Protein AF-A0A2V3YE45-F1 (afdb_monomer_lite)

Foldseek 3Di:
DDLLCLLLVQLVVLLVVVVVVLVPDDPVVNVVCVVVNVQSVLVNCLSPPPPPDDPVLSNLSSPDNRSSVVLVVQPVVDPPQDRPDSVSVSVSSVVVVVVVVVVVVVPD

pLDDT: mean 92.06, std 10.81, range [38.06, 98.31]

Radius of gyration: 14.45 Å; chains: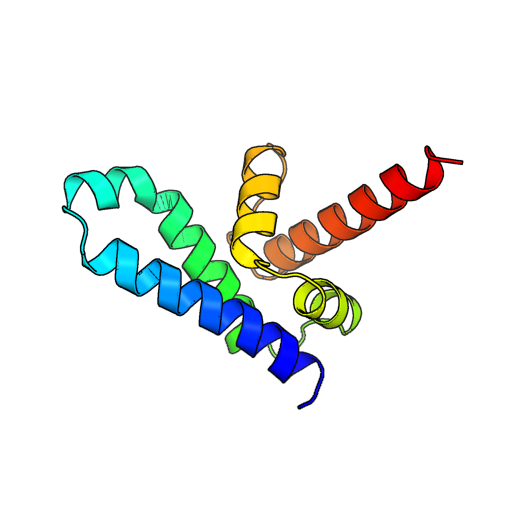 1; bounding box: 36×38×36 Å

Structure (mmCIF, N/CA/C/O backbone):
data_AF-A0A2V3YE45-F1
#
_entry.id   AF-A0A2V3YE45-F1
#
loop_
_atom_site.group_PDB
_atom_site.id
_atom_site.type_symbol
_atom_site.label_atom_id
_atom_site.label_alt_id
_atom_site.label_comp_id
_atom_site.label_asym_id
_atom_site.label_entity_id
_atom_site.label_seq_id
_atom_site.pdbx_PDB_ins_code
_atom_site.Cartn_x
_atom_site.Cartn_y
_atom_site.Cartn_z
_atom_site.occupancy
_atom_site.B_iso_or_equiv
_atom_site.auth_seq_id
_atom_site.auth_comp_id
_atom_site.auth_asym_id
_atom_site.auth_atom_id
_atom_site.pdbx_PDB_model_num
ATOM 1 N N . MET A 1 1 ? -21.146 -1.231 0.989 1.00 81.06 1 MET A N 1
ATOM 2 C CA . MET A 1 1 ? -19.689 -1.439 1.044 1.00 81.06 1 MET A CA 1
ATOM 3 C C . MET A 1 1 ? -19.200 -1.057 2.431 1.00 81.06 1 MET A C 1
ATOM 5 O O . MET A 1 1 ? -19.361 0.105 2.810 1.00 81.06 1 MET A O 1
ATOM 9 N N . ASN A 1 2 ? -18.713 -2.027 3.203 1.00 93.88 2 ASN A N 1
ATOM 10 C CA . ASN A 1 2 ? -18.151 -1.794 4.536 1.00 93.88 2 ASN A CA 1
ATOM 11 C C . ASN A 1 2 ? -16.806 -1.039 4.435 1.00 93.88 2 ASN A C 1
ATOM 13 O O . ASN A 1 2 ? -16.284 -0.825 3.338 1.00 93.88 2 ASN A O 1
ATOM 17 N N . ILE A 1 3 ? -16.257 -0.579 5.563 1.00 96.75 3 ILE A N 1
ATOM 18 C CA . ILE A 1 3 ? -15.047 0.256 5.536 1.00 96.75 3 ILE A CA 1
ATOM 19 C C . ILE A 1 3 ? -13.815 -0.491 5.013 1.00 96.75 3 ILE A C 1
ATOM 21 O O . ILE A 1 3 ? -13.007 0.091 4.295 1.00 96.75 3 ILE A O 1
ATOM 25 N N . ARG A 1 4 ? -13.722 -1.797 5.289 1.00 96.94 4 ARG A N 1
ATOM 26 C CA . ARG A 1 4 ? -12.650 -2.652 4.777 1.00 96.94 4 ARG A CA 1
ATOM 27 C C . ARG A 1 4 ? -12.696 -2.733 3.257 1.00 96.94 4 ARG A C 1
ATOM 29 O O . ARG A 1 4 ? -11.694 -2.473 2.608 1.00 96.94 4 ARG A O 1
ATOM 36 N N . GLU A 1 5 ? -13.865 -3.030 2.697 1.00 96.88 5 GLU A N 1
ATOM 37 C CA . GLU A 1 5 ? -14.082 -3.082 1.249 1.00 96.88 5 GLU A CA 1
ATOM 38 C C . GLU A 1 5 ? -13.800 -1.725 0.589 1.00 96.88 5 GLU A C 1
ATOM 40 O O . GLU A 1 5 ? -13.258 -1.678 -0.510 1.00 96.88 5 GLU A O 1
ATOM 45 N N . LYS A 1 6 ? -14.124 -0.606 1.257 1.00 97.38 6 LYS A N 1
ATOM 46 C CA . LYS A 1 6 ? -13.793 0.741 0.763 1.00 97.38 6 LYS A CA 1
ATOM 47 C C . LYS A 1 6 ? -12.288 0.984 0.697 1.00 97.38 6 LYS A C 1
ATOM 49 O O . LYS A 1 6 ? -11.810 1.440 -0.340 1.00 97.38 6 LYS A O 1
ATOM 54 N N . ALA A 1 7 ? -11.568 0.689 1.778 1.00 97.69 7 ALA A N 1
ATOM 55 C CA . ALA A 1 7 ? -10.118 0.843 1.834 1.00 97.69 7 ALA A CA 1
ATOM 56 C C . ALA A 1 7 ? -9.429 -0.063 0.806 1.00 97.69 7 ALA A C 1
ATOM 58 O O . ALA A 1 7 ? -8.621 0.413 0.011 1.00 97.69 7 ALA A O 1
ATOM 59 N N . LEU A 1 8 ? -9.825 -1.339 0.755 1.00 97.81 8 LEU A N 1
ATOM 60 C CA . LEU A 1 8 ? -9.292 -2.300 -0.203 1.00 97.81 8 LEU A CA 1
ATOM 61 C C . LEU A 1 8 ? -9.558 -1.860 -1.642 1.00 97.81 8 LEU A C 1
ATOM 63 O O . LEU A 1 8 ? -8.630 -1.825 -2.431 1.00 97.81 8 LEU A O 1
ATOM 67 N N . LYS A 1 9 ? -10.778 -1.430 -1.985 1.00 97.88 9 LYS A N 1
ATOM 68 C CA . LYS A 1 9 ? -11.092 -0.964 -3.346 1.00 97.88 9 LYS A CA 1
ATOM 69 C C . LYS A 1 9 ? -10.216 0.215 -3.787 1.00 97.88 9 LYS A C 1
ATOM 71 O O . LYS A 1 9 ? -9.873 0.312 -4.961 1.00 97.88 9 LYS A O 1
ATOM 76 N N . LYS A 1 10 ? -9.878 1.126 -2.869 1.00 97.56 10 LYS A N 1
ATOM 77 C CA . LYS A 1 10 ? -8.978 2.256 -3.147 1.00 97.56 10 LYS A CA 1
ATOM 78 C C . LYS A 1 10 ? -7.553 1.781 -3.424 1.00 97.56 10 LYS A C 1
ATOM 80 O O . LYS A 1 10 ? -6.972 2.180 -4.427 1.00 97.56 10 LYS A O 1
ATOM 85 N N . VAL A 1 11 ? -7.030 0.919 -2.555 1.00 98.06 11 VAL A N 1
ATOM 86 C CA . VAL A 1 11 ? -5.683 0.347 -2.682 1.00 98.06 11 VAL A CA 1
ATOM 87 C C . VAL A 1 11 ? -5.570 -0.521 -3.933 1.00 98.06 11 VAL A C 1
ATOM 89 O O . VAL A 1 11 ? -4.620 -0.372 -4.689 1.00 98.06 11 VAL A O 1
ATOM 92 N N . ASP A 1 12 ? -6.557 -1.375 -4.191 1.00 97.88 12 ASP A N 1
ATOM 93 C CA . ASP A 1 12 ? -6.598 -2.272 -5.344 1.00 97.88 12 ASP A CA 1
ATOM 94 C C . ASP A 1 12 ? -6.718 -1.505 -6.664 1.00 97.88 12 ASP A C 1
ATOM 96 O O . ASP A 1 12 ? -5.988 -1.785 -7.611 1.00 97.88 12 ASP A O 1
ATOM 100 N N . GLY A 1 13 ? -7.572 -0.477 -6.728 1.00 97.62 13 GLY A N 1
ATOM 101 C CA . GLY A 1 13 ? -7.665 0.387 -7.907 1.00 97.62 13 GLY A CA 1
ATOM 102 C C . GLY A 1 13 ? -6.326 1.048 -8.244 1.00 97.62 13 GLY A C 1
ATOM 103 O O . GLY A 1 13 ? -5.854 0.958 -9.375 1.00 97.62 13 GLY A O 1
ATOM 104 N N . GLU A 1 14 ? -5.673 1.641 -7.245 1.00 98.06 14 GLU A N 1
ATOM 105 C CA . GLU A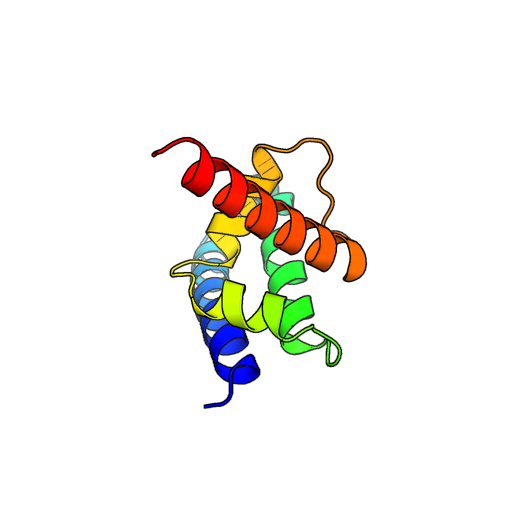 1 14 ? -4.368 2.279 -7.420 1.00 98.06 14 GLU A CA 1
ATOM 106 C C . GLU A 1 14 ? -3.256 1.273 -7.760 1.00 98.06 14 GLU A C 1
ATOM 108 O O . GLU A 1 14 ? -2.418 1.541 -8.623 1.00 98.06 14 GLU A O 1
ATOM 113 N N . TYR A 1 15 ? -3.260 0.103 -7.119 1.00 98.00 15 TYR A N 1
ATOM 114 C CA . TYR A 1 15 ? -2.316 -0.973 -7.403 1.00 98.00 15 TYR A CA 1
ATOM 115 C C . TYR A 1 15 ? -2.454 -1.478 -8.839 1.00 98.00 15 TYR A C 1
ATOM 117 O O . TYR A 1 15 ? -1.448 -1.610 -9.533 1.00 98.00 15 TYR A O 1
ATOM 125 N N . ASN A 1 16 ? -3.680 -1.719 -9.309 1.00 97.62 16 ASN A N 1
ATOM 126 C CA . ASN A 1 16 ? -3.931 -2.181 -10.671 1.00 97.62 16 ASN A CA 1
ATOM 127 C C . ASN A 1 16 ? -3.476 -1.137 -11.702 1.00 97.62 16 ASN A C 1
ATOM 129 O O . ASN A 1 16 ? -2.747 -1.482 -12.630 1.00 97.62 16 ASN A O 1
ATOM 133 N N . GLU A 1 17 ? -3.798 0.146 -11.496 1.00 96.88 17 GLU A N 1
ATOM 134 C CA . GLU A 1 17 ? -3.302 1.229 -12.356 1.00 96.88 17 GLU A CA 1
ATOM 135 C C . GLU A 1 17 ? -1.768 1.305 -12.374 1.00 96.88 17 GLU A C 1
ATOM 137 O O . GLU A 1 17 ? -1.158 1.520 -13.425 1.00 96.88 17 GLU A O 1
ATOM 142 N N . PHE A 1 18 ? -1.125 1.140 -11.216 1.00 96.56 18 PHE A N 1
ATOM 143 C CA . PHE A 1 18 ? 0.329 1.117 -11.115 1.00 96.56 18 PHE A CA 1
ATOM 144 C C . PHE A 1 18 ? 0.926 -0.098 -11.835 1.00 96.56 18 PHE A C 1
ATOM 146 O O . PHE A 1 18 ? 1.847 0.061 -12.638 1.00 96.56 18 PHE A O 1
ATOM 153 N N . ARG A 1 19 ? 0.384 -1.296 -11.599 1.00 95.81 19 ARG A N 1
ATOM 154 C CA . ARG A 1 19 ? 0.826 -2.550 -12.216 1.00 95.81 19 ARG A CA 1
ATOM 155 C C . ARG A 1 19 ? 0.754 -2.468 -13.734 1.00 95.81 19 ARG A C 1
ATOM 157 O O . ARG A 1 19 ? 1.739 -2.782 -14.397 1.00 95.81 19 ARG A O 1
ATOM 164 N N . ASP A 1 20 ? -0.366 -2.007 -14.280 1.00 96.06 20 ASP A N 1
ATOM 165 C CA . ASP A 1 20 ? -0.568 -1.934 -15.727 1.00 96.06 20 ASP A CA 1
ATOM 166 C C . ASP A 1 20 ? 0.438 -0.970 -16.383 1.00 96.06 20 ASP A C 1
ATOM 168 O O . ASP A 1 20 ? 0.960 -1.251 -17.463 1.00 96.06 20 ASP A O 1
ATOM 172 N N . ARG A 1 21 ? 0.811 0.123 -15.695 1.00 94.62 21 ARG A N 1
ATOM 173 C CA . ARG A 1 21 ? 1.899 1.013 -16.142 1.00 94.62 21 ARG A CA 1
ATOM 174 C C . ARG A 1 21 ? 3.262 0.328 -16.112 1.00 94.62 21 ARG A C 1
ATOM 176 O O . ARG A 1 21 ? 4.021 0.490 -17.061 1.00 94.62 21 ARG A O 1
ATOM 183 N N . ILE A 1 22 ? 3.586 -0.407 -15.046 1.00 94.19 22 ILE A N 1
ATOM 184 C CA . ILE A 1 22 ? 4.873 -1.111 -14.905 1.00 94.19 22 ILE A CA 1
ATOM 185 C C . ILE A 1 22 ? 5.029 -2.204 -15.966 1.00 94.19 22 ILE A C 1
ATOM 187 O O . ILE A 1 22 ? 6.106 -2.335 -16.543 1.00 94.19 22 ILE A O 1
ATOM 191 N N . LEU A 1 23 ? 3.964 -2.950 -16.269 1.00 92.00 23 LEU A N 1
ATOM 192 C CA . LEU A 1 23 ? 3.984 -4.011 -17.283 1.00 92.00 23 LEU A CA 1
ATOM 193 C C . LEU A 1 23 ? 4.268 -3.489 -18.702 1.00 92.00 23 LEU A C 1
ATOM 195 O O . LEU A 1 23 ? 4.743 -4.247 -19.543 1.00 92.00 23 LEU A O 1
ATOM 199 N N . GLY A 1 24 ? 4.013 -2.205 -18.965 1.00 91.81 24 GLY A N 1
ATOM 200 C CA . GLY A 1 24 ? 4.356 -1.551 -20.230 1.00 91.81 24 GLY A CA 1
ATOM 201 C C . GLY A 1 24 ? 5.793 -1.017 -20.321 1.00 91.81 24 GLY A C 1
ATOM 202 O O . GLY A 1 24 ? 6.169 -0.499 -21.372 1.00 91.81 24 GLY A O 1
ATOM 203 N N . MET A 1 25 ? 6.589 -1.091 -19.248 1.00 93.75 25 MET A N 1
ATOM 204 C CA . MET A 1 25 ? 7.939 -0.511 -19.188 1.00 93.75 25 MET A CA 1
ATOM 205 C C . MET A 1 25 ? 9.031 -1.476 -19.658 1.00 93.75 25 MET A C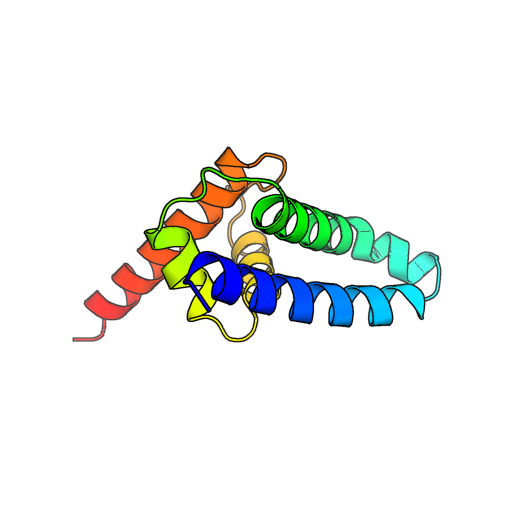 1
ATOM 207 O O . MET A 1 25 ? 8.865 -2.696 -19.689 1.00 93.75 25 MET A O 1
ATOM 211 N N . LYS A 1 26 ? 10.205 -0.923 -19.984 1.00 93.31 26 LYS A N 1
ATOM 212 C CA . LYS A 1 26 ? 11.396 -1.725 -20.299 1.00 93.31 26 LYS A CA 1
ATOM 213 C C . LYS A 1 26 ? 12.013 -2.302 -19.026 1.00 93.31 26 LYS A C 1
ATOM 215 O O . LYS A 1 26 ? 11.973 -1.684 -17.966 1.00 93.31 26 LYS A O 1
ATOM 220 N N . SER A 1 27 ? 12.706 -3.435 -19.142 1.00 90.44 27 SER A N 1
ATOM 221 C CA . SER A 1 27 ? 13.336 -4.113 -17.996 1.00 90.44 27 SER A CA 1
ATOM 222 C C . SER A 1 27 ? 14.293 -3.224 -17.187 1.00 90.44 27 SER A C 1
ATOM 224 O O . SER A 1 27 ? 14.306 -3.315 -15.963 1.00 90.44 27 SER A O 1
ATOM 226 N N . ALA A 1 28 ? 15.054 -2.336 -17.837 1.00 91.69 28 ALA A N 1
ATOM 227 C CA . ALA A 1 28 ? 15.939 -1.395 -17.141 1.00 91.69 28 ALA A CA 1
ATOM 228 C C . ALA A 1 28 ? 15.158 -0.398 -16.260 1.00 91.69 28 ALA A C 1
ATOM 230 O O . ALA A 1 28 ? 15.522 -0.158 -15.114 1.00 91.69 28 ALA A O 1
ATOM 231 N N . GLU A 1 29 ? 14.035 0.120 -16.758 1.00 90.50 29 GLU A N 1
ATOM 232 C CA . GLU A 1 29 ? 13.178 1.056 -16.020 1.00 90.50 29 GLU A CA 1
ATOM 233 C C . GLU A 1 29 ? 12.459 0.366 -14.852 1.00 90.50 29 GLU A C 1
ATOM 235 O O . GLU A 1 29 ? 12.236 0.981 -13.805 1.00 90.50 29 GLU A O 1
ATOM 240 N N . ILE A 1 30 ? 12.107 -0.913 -15.024 1.00 91.62 30 ILE A N 1
ATOM 241 C CA . ILE A 1 30 ? 11.546 -1.761 -13.965 1.00 91.62 30 ILE A CA 1
ATOM 242 C C . ILE A 1 30 ? 12.576 -1.957 -12.850 1.00 91.62 30 ILE A C 1
ATOM 244 O O . ILE A 1 30 ? 12.235 -1.814 -11.677 1.00 91.62 30 ILE A O 1
ATOM 248 N N . TRP A 1 31 ? 13.836 -2.230 -13.202 1.00 89.69 31 TRP A N 1
ATOM 249 C CA . TRP A 1 31 ? 14.918 -2.410 -12.231 1.00 89.69 31 TRP A CA 1
ATOM 250 C C . TRP A 1 31 ? 15.103 -1.179 -11.334 1.00 89.69 31 TRP A C 1
ATOM 252 O O . TRP A 1 31 ? 15.114 -1.300 -10.107 1.00 89.69 31 TRP A O 1
ATOM 262 N N . GLU A 1 32 ? 15.136 0.015 -11.930 1.00 91.94 32 GLU A N 1
ATOM 263 C CA . GLU A 1 32 ? 15.219 1.294 -11.207 1.00 91.94 32 GLU A CA 1
ATOM 264 C C . GLU A 1 32 ? 14.030 1.536 -10.262 1.00 91.94 32 GLU A C 1
ATOM 266 O O . GLU A 1 32 ? 14.140 2.269 -9.281 1.00 91.94 32 GLU A O 1
ATOM 271 N N . ARG A 1 33 ? 12.878 0.920 -10.544 1.00 93.50 33 ARG A N 1
ATOM 272 C CA . ARG A 1 33 ? 11.636 1.065 -9.769 1.00 93.50 33 ARG A CA 1
ATOM 273 C C . ARG A 1 33 ? 11.390 -0.089 -8.807 1.00 93.50 33 ARG A C 1
ATOM 275 O O . ARG A 1 33 ? 10.371 -0.067 -8.118 1.00 93.50 33 ARG A O 1
ATOM 282 N N . SER A 1 34 ? 12.299 -1.058 -8.724 1.00 93.44 34 SER A N 1
ATOM 283 C CA . SER A 1 34 ? 12.141 -2.294 -7.945 1.00 93.44 34 SER A CA 1
ATOM 284 C C . SER A 1 34 ? 11.645 -2.051 -6.518 1.00 93.44 34 SER A C 1
ATOM 286 O O . SER A 1 34 ? 10.659 -2.665 -6.110 1.00 93.44 34 SER A O 1
ATOM 288 N N . ARG A 1 35 ? 12.226 -1.087 -5.787 1.00 94.25 35 ARG A N 1
ATOM 289 C CA . ARG A 1 35 ? 11.773 -0.779 -4.419 1.00 94.25 35 ARG A CA 1
ATOM 290 C C . ARG A 1 35 ? 10.349 -0.226 -4.368 1.00 94.25 35 ARG A C 1
ATOM 292 O O . ARG A 1 35 ? 9.579 -0.608 -3.494 1.00 94.25 35 ARG A O 1
ATOM 299 N N . ARG A 1 36 ? 9.973 0.642 -5.310 1.00 95.62 36 ARG A N 1
ATOM 300 C CA . ARG A 1 36 ? 8.605 1.175 -5.390 1.00 95.62 36 ARG A CA 1
ATOM 301 C C . ARG A 1 36 ? 7.605 0.087 -5.777 1.00 95.62 36 ARG A C 1
ATOM 303 O O . ARG A 1 36 ? 6.504 0.070 -5.244 1.00 95.62 36 ARG A O 1
ATOM 310 N N . ILE A 1 37 ? 7.990 -0.824 -6.670 1.00 96.12 37 ILE A N 1
ATOM 311 C CA . ILE A 1 37 ? 7.166 -1.980 -7.044 1.00 96.12 37 ILE A CA 1
ATOM 312 C C . ILE A 1 37 ? 6.923 -2.863 -5.820 1.00 96.12 37 ILE A C 1
ATOM 314 O O . ILE A 1 37 ? 5.773 -3.150 -5.502 1.00 96.12 37 ILE A O 1
ATOM 318 N N . GLN A 1 38 ? 7.988 -3.221 -5.099 1.00 95.75 38 GLN A N 1
ATOM 319 C CA . GLN A 1 38 ? 7.894 -4.002 -3.867 1.00 95.75 38 GLN A CA 1
ATOM 320 C C . GLN A 1 38 ? 6.983 -3.326 -2.837 1.00 95.75 38 GLN A C 1
ATOM 322 O O . GLN A 1 38 ? 6.103 -3.979 -2.285 1.00 95.75 38 GLN A O 1
ATOM 327 N N . PHE A 1 39 ? 7.140 -2.014 -2.636 1.00 96.81 39 PHE A N 1
ATOM 328 C CA . PHE A 1 39 ? 6.290 -1.240 -1.734 1.00 96.81 39 PHE A CA 1
ATOM 329 C C . PHE A 1 39 ? 4.807 -1.356 -2.105 1.00 96.81 39 PHE A C 1
ATOM 331 O O . PHE A 1 39 ? 3.979 -1.685 -1.261 1.00 96.81 39 PHE A O 1
ATOM 338 N N . TYR A 1 40 ? 4.463 -1.131 -3.377 1.00 97.56 40 TYR A N 1
ATOM 339 C CA . TYR A 1 40 ? 3.079 -1.229 -3.846 1.00 97.56 40 TYR A CA 1
ATOM 340 C C . TYR A 1 40 ? 2.499 -2.635 -3.648 1.00 97.56 40 TYR A C 1
ATOM 342 O O . TYR A 1 40 ? 1.353 -2.754 -3.216 1.00 97.56 40 TYR A O 1
ATOM 350 N N . CYS A 1 41 ? 3.285 -3.684 -3.911 1.00 97.06 41 CYS A N 1
ATOM 351 C CA . CYS A 1 41 ? 2.868 -5.062 -3.655 1.00 97.06 41 CYS A CA 1
ATOM 352 C C . CYS A 1 41 ? 2.598 -5.303 -2.166 1.00 97.06 41 CYS A C 1
ATOM 354 O O . CYS A 1 41 ? 1.528 -5.789 -1.824 1.00 97.06 41 CYS A O 1
ATOM 356 N N . TYR A 1 42 ? 3.510 -4.909 -1.275 1.00 97.69 42 TYR A N 1
ATOM 357 C CA . TYR A 1 42 ? 3.359 -5.136 0.165 1.00 97.69 42 TYR A CA 1
ATOM 358 C C . TYR A 1 42 ? 2.158 -4.404 0.764 1.00 97.69 42 TYR A C 1
ATOM 360 O O . TYR A 1 42 ? 1.432 -4.973 1.580 1.00 97.69 42 TYR A O 1
ATOM 368 N N . ILE A 1 43 ? 1.899 -3.165 0.334 1.00 98.06 43 ILE A N 1
ATOM 369 C CA . ILE A 1 43 ? 0.701 -2.436 0.762 1.00 98.06 43 ILE A CA 1
ATOM 370 C C . ILE A 1 43 ? -0.561 -3.145 0.263 1.00 98.06 43 ILE A C 1
ATOM 372 O O . ILE A 1 43 ? -1.482 -3.368 1.047 1.00 98.06 43 ILE A O 1
ATOM 376 N N . TRP A 1 44 ? -0.611 -3.540 -1.009 1.00 98.12 44 TRP A N 1
ATOM 377 C CA . TRP A 1 44 ? -1.763 -4.267 -1.544 1.00 98.12 44 TRP A CA 1
ATOM 378 C C . TRP A 1 44 ? -2.006 -5.592 -0.801 1.00 98.12 44 TRP A C 1
ATOM 380 O O . TRP A 1 44 ? -3.113 -5.822 -0.314 1.00 98.12 44 TRP A O 1
ATOM 390 N N . GLU A 1 45 ? -0.965 -6.408 -0.608 1.00 98.06 45 GLU A N 1
ATOM 391 C CA . GLU A 1 45 ? -1.031 -7.680 0.127 1.00 98.06 45 GLU A CA 1
ATOM 392 C C . GLU A 1 45 ? -1.494 -7.493 1.575 1.00 98.06 45 GLU A C 1
ATOM 394 O O . GLU A 1 45 ? -2.279 -8.296 2.085 1.00 98.06 45 GLU A O 1
ATOM 399 N N . TYR A 1 46 ? -1.047 -6.423 2.239 1.00 98.31 46 TYR A N 1
ATOM 400 C CA . TYR A 1 46 ? -1.517 -6.072 3.574 1.00 98.31 46 TYR A CA 1
ATOM 401 C C . TYR A 1 46 ? -3.035 -5.872 3.583 1.00 98.31 46 TYR A C 1
ATOM 403 O O . TYR A 1 46 ? -3.724 -6.510 4.376 1.00 98.31 46 TYR A O 1
ATOM 411 N N . PHE A 1 47 ? -3.588 -5.045 2.691 1.00 98.00 47 PHE A N 1
ATOM 412 C CA . PHE A 1 47 ? -5.032 -4.784 2.675 1.00 98.00 47 PHE A CA 1
ATOM 413 C C . PHE A 1 47 ? -5.863 -5.996 2.238 1.00 98.00 47 PHE A C 1
ATOM 415 O O . PHE A 1 47 ? -6.932 -6.237 2.812 1.00 98.00 47 PHE A O 1
ATOM 422 N N . GLU A 1 48 ? -5.371 -6.768 1.272 1.00 97.62 48 GLU A N 1
ATOM 423 C CA . GLU A 1 48 ? -6.050 -7.958 0.757 1.00 97.62 48 GLU A CA 1
ATOM 424 C C . GLU A 1 48 ? -6.089 -9.068 1.821 1.00 97.62 48 GLU A C 1
ATOM 426 O O . GLU A 1 48 ? -7.162 -9.536 2.223 1.00 97.62 48 GLU A O 1
ATOM 431 N N . TYR A 1 49 ? -4.927 -9.441 2.363 1.00 97.62 49 TYR A N 1
ATOM 432 C CA . TYR A 1 49 ? -4.782 -10.667 3.149 1.00 97.62 49 TYR A CA 1
ATOM 433 C C . TYR A 1 49 ? -4.832 -10.462 4.668 1.00 97.62 49 TYR A C 1
ATOM 435 O O . TYR A 1 49 ? -5.240 -11.378 5.395 1.00 97.62 49 TYR A O 1
ATOM 443 N N . ASN A 1 50 ? -4.481 -9.283 5.192 1.00 96.56 50 ASN A N 1
ATOM 444 C CA . ASN A 1 50 ? -4.493 -9.063 6.638 1.00 96.56 50 ASN A CA 1
ATOM 445 C C . ASN A 1 50 ? -5.922 -8.834 7.152 1.00 96.56 50 ASN A C 1
ATOM 447 O O . ASN A 1 50 ? -6.500 -7.754 7.022 1.00 96.56 50 ASN A O 1
ATOM 451 N N . LYS A 1 51 ? -6.511 -9.843 7.799 1.00 93.00 51 LYS A N 1
ATOM 452 C CA . LYS A 1 51 ? -7.871 -9.763 8.369 1.00 93.00 51 LYS A CA 1
ATOM 453 C C . LYS A 1 51 ? -7.965 -8.936 9.658 1.00 93.00 51 LYS A C 1
ATOM 455 O O . LYS A 1 51 ? -9.074 -8.625 10.080 1.00 93.00 51 LYS A O 1
ATOM 460 N N . LYS A 1 52 ? -6.837 -8.588 10.283 1.00 94.50 52 LYS A N 1
ATOM 461 C CA . LYS A 1 52 ? -6.766 -7.949 11.611 1.00 94.50 52 LYS A CA 1
ATOM 462 C C . LYS A 1 52 ? -6.468 -6.445 11.556 1.00 94.50 52 LYS A C 1
ATOM 464 O O . LYS A 1 52 ? -6.071 -5.868 12.562 1.00 94.50 52 LYS A O 1
ATOM 469 N N . ILE A 1 53 ? -6.646 -5.808 10.398 1.00 96.31 53 ILE A N 1
ATOM 470 C CA . ILE A 1 53 ? -6.435 -4.362 10.248 1.00 96.31 53 ILE A CA 1
ATOM 471 C C . ILE A 1 53 ? -7.428 -3.610 11.140 1.00 96.31 53 ILE A C 1
ATOM 473 O O . ILE A 1 53 ? -8.637 -3.844 11.066 1.00 96.31 53 ILE A O 1
ATOM 477 N N . GLY A 1 54 ? -6.915 -2.704 11.972 1.00 96.38 54 GLY A N 1
ATOM 478 C CA . GLY A 1 54 ? -7.734 -1.879 12.856 1.00 96.38 54 GLY A CA 1
ATOM 479 C C . GLY A 1 54 ? -8.638 -0.913 12.085 1.00 96.38 54 GLY A C 1
ATOM 480 O O . GLY A 1 54 ? -8.261 -0.397 11.032 1.00 96.38 54 GLY A O 1
ATOM 481 N N . SER A 1 55 ? -9.825 -0.627 12.628 1.00 96.19 55 SER A N 1
ATOM 482 C CA . SER A 1 55 ? -10.808 0.253 11.979 1.00 96.19 55 SER A CA 1
ATOM 483 C C . SER A 1 55 ? -10.248 1.637 11.655 1.00 96.19 55 SER A C 1
ATOM 485 O O . SER A 1 55 ? -10.512 2.146 10.574 1.00 96.19 55 SER A O 1
ATOM 487 N N . SER A 1 56 ? -9.413 2.208 12.526 1.00 96.62 56 SER A N 1
ATOM 488 C CA . SER A 1 56 ? -8.791 3.520 12.315 1.00 96.62 56 SER A CA 1
ATOM 489 C C . SER A 1 56 ? -7.890 3.567 11.074 1.00 96.62 56 SER A C 1
ATOM 491 O O . SER A 1 56 ? -7.926 4.539 10.324 1.00 96.62 56 SER A O 1
ATOM 493 N N . VAL A 1 57 ? -7.131 2.497 10.813 1.00 97.81 57 VAL A N 1
ATOM 494 C CA . VAL A 1 57 ? -6.287 2.350 9.613 1.00 97.81 57 VAL A CA 1
ATOM 495 C C . VAL A 1 57 ? -7.150 2.245 8.357 1.00 97.81 57 VAL A C 1
ATOM 497 O O . VAL A 1 57 ? -6.855 2.880 7.343 1.00 97.81 57 VAL A O 1
ATOM 500 N N . LEU A 1 58 ? -8.236 1.466 8.421 1.00 98.06 58 LEU A N 1
ATOM 501 C CA . LEU A 1 58 ? -9.178 1.314 7.308 1.00 98.06 58 LEU A CA 1
ATOM 502 C C . LEU A 1 58 ? -9.891 2.634 6.993 1.00 98.06 58 LEU A C 1
ATOM 504 O O . LEU A 1 58 ? -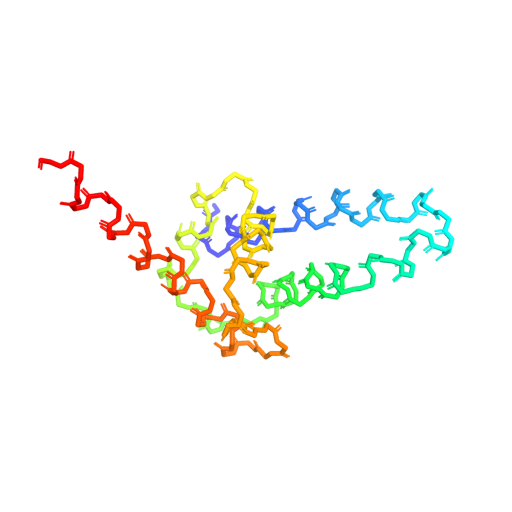9.990 3.009 5.829 1.00 98.06 58 LEU A O 1
ATOM 508 N N . GLU A 1 59 ? -10.371 3.341 8.016 1.00 97.88 59 GLU A N 1
ATOM 509 C CA . GLU A 1 59 ? -11.051 4.632 7.887 1.00 97.88 59 GLU A CA 1
ATOM 510 C C . GLU A 1 59 ? -10.140 5.694 7.287 1.00 97.88 59 GLU A C 1
ATOM 512 O O . GLU A 1 59 ? -10.517 6.341 6.308 1.00 97.88 59 GLU A O 1
ATOM 517 N N . TYR A 1 60 ? -8.929 5.822 7.832 1.00 97.69 60 TYR A N 1
ATOM 518 C CA . TYR A 1 60 ? -7.926 6.746 7.324 1.00 97.69 60 TYR A CA 1
ATOM 519 C C . TYR A 1 60 ? -7.610 6.457 5.854 1.00 97.69 60 TYR A C 1
ATOM 521 O O . TYR A 1 60 ? -7.726 7.336 5.005 1.00 97.69 60 TYR A O 1
ATOM 529 N N . THR A 1 61 ? -7.321 5.196 5.525 1.00 97.75 61 THR A N 1
ATOM 530 C CA . THR A 1 61 ? -6.980 4.786 4.156 1.00 97.75 61 THR A CA 1
ATOM 531 C C . THR A 1 61 ? -8.136 5.014 3.183 1.00 97.75 61 THR A C 1
ATOM 533 O O . THR A 1 61 ? -7.929 5.509 2.077 1.00 97.75 61 THR A O 1
ATOM 536 N N . ALA A 1 62 ? -9.370 4.691 3.582 1.00 97.38 62 ALA A N 1
ATOM 537 C CA . ALA A 1 62 ? -10.556 4.886 2.751 1.00 97.38 62 ALA A CA 1
ATOM 538 C C . ALA A 1 62 ? -10.847 6.368 2.455 1.00 97.38 62 ALA A C 1
ATOM 540 O O . ALA A 1 62 ? -11.481 6.669 1.439 1.00 97.38 62 ALA A O 1
ATOM 541 N N . ALA A 1 63 ? -10.402 7.280 3.325 1.00 96.75 63 ALA A N 1
ATOM 542 C CA . ALA A 1 63 ? -10.529 8.721 3.131 1.00 96.75 63 ALA A CA 1
ATOM 543 C C . ALA A 1 63 ? -9.503 9.290 2.132 1.00 96.75 63 ALA A C 1
ATOM 545 O O . ALA A 1 63 ? -9.716 10.379 1.598 1.00 96.75 63 ALA A O 1
ATOM 546 N N . LEU A 1 64 ? -8.417 8.567 1.840 1.00 96.06 64 LEU A N 1
ATOM 547 C CA . LEU A 1 64 ? -7.388 9.011 0.901 1.00 96.06 64 LEU A CA 1
ATOM 548 C C . LEU A 1 64 ? -7.825 8.831 -0.564 1.00 96.06 64 LEU A C 1
ATOM 550 O O . LEU A 1 64 ? -8.559 7.911 -0.946 1.00 96.06 64 LEU A O 1
ATOM 554 N N . ASN A 1 65 ? -7.345 9.726 -1.430 1.00 93.50 65 ASN A N 1
ATOM 555 C CA . ASN A 1 65 ? -7.573 9.623 -2.875 1.00 93.50 65 ASN A CA 1
ATOM 556 C C . ASN A 1 65 ? -6.619 8.631 -3.545 1.00 93.50 65 ASN A C 1
ATOM 558 O O . ASN A 1 65 ? -7.092 7.786 -4.299 1.00 93.50 65 ASN A O 1
ATOM 562 N N . HIS A 1 66 ? -5.329 8.710 -3.209 1.00 95.69 66 HIS A N 1
ATOM 563 C CA . HIS A 1 66 ? -4.257 7.835 -3.698 1.00 95.69 66 HIS A CA 1
ATOM 564 C C . HIS A 1 66 ? -3.478 7.270 -2.500 1.00 95.69 66 HIS A C 1
ATOM 566 O O . HIS A 1 66 ? -2.383 7.759 -2.198 1.00 95.69 66 HIS A O 1
ATOM 572 N N . PRO A 1 67 ? -4.085 6.358 -1.714 1.00 97.25 67 PRO A N 1
ATOM 573 C CA . PRO A 1 67 ? -3.496 5.878 -0.469 1.00 97.25 67 PRO A CA 1
ATOM 574 C C . PRO A 1 67 ? -2.064 5.360 -0.632 1.00 97.25 67 PRO A C 1
ATOM 576 O O . PRO A 1 67 ? -1.198 5.754 0.146 1.00 97.25 67 PRO A O 1
ATOM 579 N N . VAL A 1 68 ? -1.785 4.537 -1.645 1.00 97.81 68 VAL A N 1
ATOM 580 C CA . VAL A 1 68 ? -0.480 3.869 -1.779 1.00 97.81 68 VAL A CA 1
ATOM 581 C C . VAL A 1 68 ? 0.608 4.875 -2.160 1.00 97.81 68 VAL A C 1
ATOM 583 O O . VAL A 1 68 ? 1.698 4.859 -1.592 1.00 97.81 68 VAL A O 1
ATOM 586 N N . GLN A 1 69 ? 0.314 5.816 -3.056 1.00 97.31 69 GLN A N 1
ATOM 587 C CA . GLN A 1 69 ? 1.220 6.889 -3.449 1.00 97.31 69 GLN A CA 1
ATOM 588 C C . GLN A 1 69 ? 1.505 7.848 -2.296 1.00 97.31 69 GLN A C 1
ATOM 590 O O . GLN A 1 69 ? 2.642 8.298 -2.147 1.00 97.31 69 GLN A O 1
ATOM 595 N N . ILE A 1 70 ? 0.494 8.189 -1.495 1.00 96.94 70 ILE A N 1
ATOM 596 C CA . ILE A 1 70 ? 0.674 9.057 -0.327 1.00 96.94 70 ILE A CA 1
ATOM 597 C C . ILE A 1 70 ? 1.553 8.346 0.709 1.00 96.94 70 ILE A C 1
ATOM 599 O O . ILE A 1 70 ? 2.514 8.947 1.188 1.00 96.94 70 ILE A O 1
ATOM 603 N N . MET A 1 71 ? 1.301 7.059 0.978 1.00 97.12 71 MET A N 1
ATOM 604 C CA . MET A 1 71 ? 2.150 6.232 1.845 1.00 97.12 71 MET A CA 1
ATOM 605 C C . MET A 1 71 ? 3.586 6.144 1.316 1.00 97.12 71 MET A C 1
ATOM 607 O O . MET A 1 71 ? 4.530 6.317 2.079 1.00 97.12 71 MET A O 1
ATOM 611 N N . TRP A 1 72 ? 3.772 5.955 0.007 1.00 96.88 72 TRP A N 1
ATOM 612 C CA . TRP A 1 72 ? 5.091 5.934 -0.630 1.00 96.88 72 TRP A CA 1
ATOM 613 C C . TRP A 1 72 ? 5.835 7.267 -0.476 1.00 96.88 72 TRP A C 1
ATOM 615 O O . TRP A 1 72 ? 7.010 7.297 -0.117 1.00 96.88 72 TRP A O 1
ATOM 625 N N . ASN A 1 73 ? 5.150 8.387 -0.716 1.00 95.50 73 ASN A N 1
ATOM 626 C CA . ASN A 1 73 ? 5.729 9.719 -0.546 1.00 95.50 73 ASN A CA 1
ATOM 627 C C . ASN A 1 73 ? 6.124 9.984 0.909 1.00 95.50 73 ASN A C 1
ATOM 629 O O . ASN A 1 73 ? 7.126 10.651 1.156 1.00 95.50 73 ASN A O 1
ATOM 633 N N . PHE A 1 74 ? 5.330 9.492 1.862 1.00 95.31 74 PHE A N 1
ATOM 634 C CA . PHE A 1 74 ? 5.646 9.596 3.279 1.00 95.31 74 PHE A CA 1
ATOM 635 C C . PHE A 1 74 ? 6.848 8.721 3.647 1.00 95.31 74 PHE A C 1
ATOM 637 O O . PHE A 1 74 ? 7.774 9.209 4.290 1.00 95.31 74 PHE A O 1
ATOM 644 N N . TYR A 1 75 ? 6.872 7.473 3.177 1.00 94.88 75 TYR A N 1
ATOM 645 C CA . TYR A 1 75 ? 7.981 6.535 3.351 1.00 94.88 75 TYR A CA 1
ATOM 646 C C . TYR A 1 75 ? 9.311 7.127 2.860 1.00 94.88 75 TYR A C 1
ATOM 648 O O . TYR A 1 75 ? 10.292 7.117 3.592 1.00 94.88 75 TYR A O 1
ATOM 656 N N . LEU A 1 76 ? 9.334 7.750 1.676 1.00 93.50 76 LEU A N 1
ATOM 657 C CA . LEU A 1 76 ? 10.546 8.382 1.134 1.00 93.50 76 LEU A CA 1
ATOM 658 C C . LEU A 1 76 ? 11.076 9.562 1.963 1.00 93.50 76 LEU A C 1
ATOM 660 O O . LEU A 1 76 ? 12.252 9.895 1.856 1.00 93.50 76 LEU A O 1
ATOM 664 N N . LYS A 1 77 ? 10.218 10.228 2.741 1.00 91.00 77 LYS A N 1
ATOM 665 C CA . LYS A 1 77 ? 10.597 11.384 3.567 1.00 91.00 77 LYS A CA 1
ATOM 666 C C . LYS A 1 77 ? 11.048 10.995 4.973 1.00 91.00 77 LYS A C 1
ATOM 668 O O . LYS A 1 77 ? 11.597 11.840 5.672 1.00 91.00 77 LYS A O 1
ATOM 673 N N . ASN A 1 78 ? 10.785 9.761 5.397 1.00 86.44 78 ASN A N 1
ATOM 674 C CA . ASN A 1 78 ? 11.009 9.311 6.763 1.00 86.44 78 ASN A CA 1
ATOM 675 C C . ASN A 1 78 ? 11.964 8.118 6.765 1.00 86.44 78 ASN A C 1
ATOM 677 O O . ASN A 1 78 ? 11.549 6.980 6.566 1.00 86.44 78 ASN A O 1
ATOM 681 N N . GLU A 1 79 ? 13.240 8.381 7.049 1.00 75.56 79 GLU A N 1
ATOM 682 C CA . GLU A 1 79 ? 14.309 7.367 7.042 1.00 75.56 79 GLU A CA 1
ATOM 683 C C . GLU A 1 79 ? 14.077 6.214 8.036 1.00 75.56 79 GLU A C 1
ATOM 685 O O . GLU A 1 79 ? 14.598 5.121 7.845 1.00 75.56 79 GLU A O 1
ATOM 690 N N . ASN A 1 80 ? 13.258 6.438 9.069 1.00 76.00 80 ASN A N 1
ATOM 691 C CA . ASN A 1 80 ? 12.934 5.447 10.101 1.00 76.00 80 ASN A CA 1
ATOM 692 C C . ASN A 1 80 ? 11.699 4.590 9.772 1.00 76.00 80 ASN A C 1
ATOM 694 O O . ASN A 1 80 ? 11.289 3.766 10.590 1.00 76.00 80 ASN A O 1
ATOM 698 N N . CYS A 1 81 ? 11.045 4.817 8.630 1.00 80.25 81 CYS A N 1
ATOM 699 C CA . CYS A 1 81 ? 9.890 4.024 8.235 1.00 80.25 81 CYS A CA 1
ATOM 700 C C . CYS A 1 81 ? 10.332 2.768 7.481 1.00 80.25 81 CYS A C 1
ATOM 702 O O . CYS A 1 81 ? 11.067 2.833 6.499 1.00 80.25 81 CYS A O 1
ATOM 704 N N . HIS A 1 82 ? 9.797 1.627 7.903 1.00 85.50 82 HIS A N 1
ATOM 705 C CA . HIS A 1 82 ? 9.937 0.341 7.227 1.00 85.50 82 HIS A CA 1
ATOM 706 C C . HIS A 1 82 ? 8.567 -0.114 6.714 1.00 85.50 82 HIS A C 1
ATOM 708 O O . HIS A 1 82 ? 7.535 0.441 7.098 1.00 85.50 82 HIS A O 1
ATOM 714 N N . CYS A 1 83 ? 8.540 -1.079 5.799 1.00 90.00 83 CYS A N 1
ATOM 715 C CA . CYS A 1 83 ? 7.285 -1.585 5.235 1.00 90.00 83 CYS A CA 1
ATOM 716 C C . CYS A 1 83 ? 7.371 -3.062 4.845 1.00 90.00 83 CYS A C 1
ATOM 718 O O . CYS A 1 83 ? 6.611 -3.509 3.992 1.00 90.00 83 CYS A O 1
ATOM 720 N N . ASP A 1 84 ? 8.334 -3.797 5.395 1.00 89.38 84 ASP A N 1
ATOM 721 C CA . ASP A 1 84 ? 8.635 -5.164 4.983 1.00 89.38 84 ASP A CA 1
ATOM 722 C C . ASP A 1 84 ? 7.786 -6.191 5.764 1.00 89.38 84 ASP A C 1
ATOM 724 O O . ASP A 1 84 ? 7.677 -7.348 5.361 1.00 89.38 84 ASP A O 1
ATOM 728 N N . THR A 1 85 ? 7.114 -5.752 6.835 1.00 94.62 85 THR A N 1
ATOM 729 C CA . THR A 1 85 ? 6.145 -6.521 7.634 1.00 94.62 85 THR A CA 1
ATOM 730 C C . THR A 1 85 ? 4.798 -5.801 7.775 1.00 94.62 85 THR A C 1
ATOM 732 O O . THR A 1 85 ? 4.679 -4.588 7.590 1.00 94.62 85 THR A O 1
ATOM 735 N N . TRP A 1 86 ? 3.745 -6.538 8.144 1.00 96.31 86 TRP A N 1
ATOM 736 C CA . TRP A 1 86 ? 2.417 -5.955 8.378 1.00 96.31 86 TRP A CA 1
ATOM 737 C C . TRP A 1 86 ? 2.387 -5.005 9.583 1.00 96.31 86 TRP A C 1
ATOM 739 O O . TRP A 1 86 ? 1.651 -4.013 9.577 1.00 96.31 86 TRP A O 1
ATOM 749 N N . GLU A 1 87 ? 3.180 -5.287 10.613 1.00 95.44 87 GLU A N 1
ATOM 750 C CA . GLU A 1 87 ? 3.360 -4.431 11.783 1.00 95.44 87 GLU A CA 1
ATOM 751 C C . GLU A 1 87 ? 3.990 -3.094 11.386 1.00 95.44 87 GLU A C 1
ATOM 753 O O . GLU A 1 87 ? 3.496 -2.040 11.786 1.00 95.44 87 GLU A O 1
ATOM 758 N N . GLU A 1 88 ? 5.015 -3.119 10.535 1.00 95.50 88 GLU A N 1
ATOM 759 C CA . GLU A 1 88 ? 5.662 -1.912 10.015 1.00 95.50 88 GLU A CA 1
ATOM 760 C C . GLU A 1 88 ? 4.732 -1.096 9.113 1.00 95.50 88 GLU A C 1
ATOM 762 O O . GLU A 1 88 ? 4.672 0.122 9.247 1.00 95.50 88 GLU A O 1
ATOM 767 N N . ILE A 1 89 ? 3.936 -1.745 8.255 1.00 96.88 89 ILE A N 1
ATOM 768 C CA . ILE A 1 89 ? 2.915 -1.057 7.446 1.00 96.88 89 ILE A CA 1
ATOM 769 C C . ILE A 1 89 ? 1.873 -0.384 8.350 1.00 96.88 89 ILE A C 1
ATOM 771 O O . ILE A 1 89 ? 1.477 0.757 8.116 1.00 96.88 89 ILE A O 1
ATOM 775 N N . THR A 1 90 ? 1.453 -1.058 9.421 1.00 96.81 90 THR A N 1
ATOM 776 C CA . THR A 1 90 ? 0.536 -0.471 10.409 1.00 96.81 90 THR A CA 1
ATOM 777 C C . THR A 1 90 ? 1.179 0.734 11.100 1.00 96.81 90 THR A C 1
ATOM 779 O O . THR A 1 90 ? 0.539 1.778 11.235 1.00 96.81 90 THR A O 1
ATOM 782 N N . ALA A 1 91 ? 2.448 0.613 11.501 1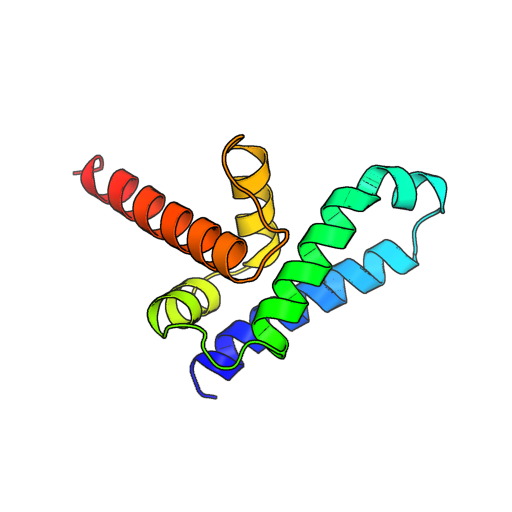.00 95.44 91 ALA A N 1
ATOM 783 C CA . ALA A 1 91 ? 3.204 1.693 12.123 1.00 95.44 91 ALA A CA 1
ATOM 784 C C . ALA A 1 91 ? 3.347 2.899 11.185 1.00 95.44 91 ALA A C 1
ATOM 786 O O . ALA A 1 91 ? 3.045 4.011 11.605 1.00 95.44 91 ALA A O 1
ATOM 787 N N . LEU A 1 92 ? 3.697 2.680 9.913 1.00 96.19 92 LEU A N 1
ATOM 788 C CA . LEU A 1 92 ? 3.766 3.710 8.873 1.00 96.19 92 LEU A CA 1
ATOM 789 C C . LEU A 1 92 ? 2.464 4.517 8.802 1.00 96.19 92 LEU A C 1
ATOM 791 O O . LEU A 1 92 ? 2.488 5.746 8.876 1.00 96.19 92 LEU A O 1
ATOM 795 N N . ILE A 1 93 ? 1.323 3.830 8.704 1.00 96.56 93 ILE A N 1
ATOM 796 C CA . ILE A 1 93 ? 0.017 4.488 8.588 1.00 96.56 93 ILE A CA 1
ATOM 797 C C . ILE A 1 93 ? -0.325 5.251 9.873 1.00 96.56 93 ILE A C 1
ATOM 799 O O . ILE A 1 93 ? -0.813 6.378 9.808 1.00 96.56 93 ILE A O 1
ATOM 803 N N . HIS A 1 94 ? -0.024 4.694 11.047 1.00 95.81 94 HIS A N 1
ATOM 804 C 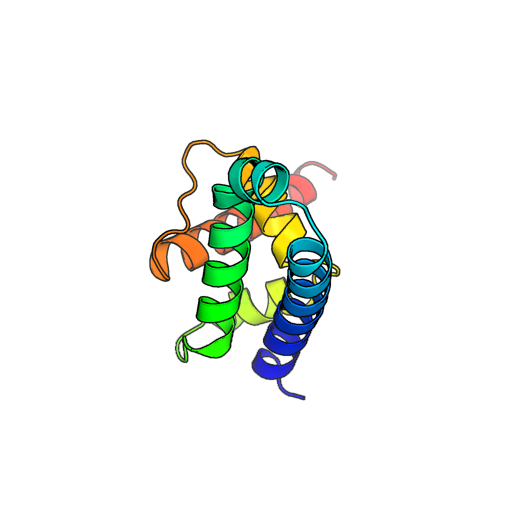CA . HIS A 1 94 ? -0.204 5.411 12.310 1.00 95.81 94 HIS A CA 1
ATOM 805 C C . HIS A 1 94 ? 0.673 6.665 12.394 1.00 95.81 94 HIS A C 1
ATOM 807 O O . HIS A 1 94 ? 0.184 7.718 12.797 1.00 95.81 94 HIS A O 1
ATOM 813 N N . THR A 1 95 ? 1.938 6.600 11.973 1.00 95.06 95 THR A N 1
ATOM 814 C CA . THR A 1 95 ? 2.819 7.774 11.942 1.00 95.06 95 THR A CA 1
ATOM 815 C C . THR A 1 95 ? 2.262 8.860 11.019 1.00 95.06 95 THR A C 1
ATOM 817 O O . THR A 1 95 ? 2.272 10.033 11.388 1.00 95.06 95 THR A O 1
ATOM 820 N N . MET A 1 96 ? 1.702 8.486 9.864 1.00 95.12 96 MET A N 1
ATOM 821 C CA . MET A 1 96 ? 1.023 9.429 8.965 1.00 95.12 96 MET A CA 1
ATOM 822 C C . MET A 1 96 ? -0.187 10.094 9.634 1.00 95.12 96 MET A C 1
ATOM 824 O O . MET A 1 96 ? -0.337 11.314 9.574 1.00 95.12 96 MET A O 1
ATOM 828 N N . MET A 1 97 ? -1.024 9.308 10.317 1.00 95.19 97 MET A N 1
ATOM 829 C CA . MET A 1 97 ? -2.191 9.820 11.040 1.00 95.19 97 MET A CA 1
ATOM 830 C C . MET A 1 97 ? -1.802 10.818 12.139 1.00 95.19 97 MET A C 1
ATOM 832 O O . MET A 1 97 ? -2.486 11.825 12.321 1.00 95.19 97 MET A O 1
ATOM 836 N N . GLU A 1 98 ? -0.722 10.557 12.879 1.00 93.38 98 GLU A N 1
ATOM 837 C CA . GLU A 1 98 ? -0.229 11.474 13.913 1.00 93.38 98 GLU A CA 1
ATOM 838 C C . GLU A 1 98 ? 0.382 12.749 13.315 1.00 93.38 98 GLU A C 1
ATOM 840 O O . GLU A 1 98 ? 0.125 13.844 13.822 1.00 93.38 98 GLU A O 1
ATOM 845 N N . ALA A 1 99 ? 1.112 12.640 12.200 1.00 90.81 99 ALA A N 1
ATOM 846 C CA . ALA A 1 99 ? 1.657 13.798 11.493 1.00 90.81 99 ALA A CA 1
ATOM 847 C C . ALA A 1 99 ? 0.547 14.765 11.034 1.00 90.81 99 ALA A C 1
ATOM 849 O O . ALA A 1 99 ? 0.626 15.967 11.291 1.00 90.81 99 ALA A O 1
ATOM 850 N N . GLU A 1 100 ? -0.547 14.248 10.462 1.00 88.06 100 GLU A N 1
ATOM 851 C CA . GLU A 1 100 ? -1.691 15.076 10.051 1.00 88.06 100 GLU A CA 1
ATOM 852 C C . GLU A 1 100 ? -2.410 15.760 11.226 1.00 88.06 100 GLU A C 1
ATOM 854 O O . GLU A 1 100 ? -2.942 16.866 11.083 1.00 88.06 100 GLU A O 1
ATOM 859 N N . LYS A 1 101 ? -2.460 15.118 12.401 1.00 84.44 101 LYS A N 1
ATOM 860 C CA . LYS A 1 101 ? -3.018 15.738 13.616 1.00 84.44 101 LYS A CA 1
ATOM 861 C C . LYS A 1 101 ? -2.131 16.881 14.109 1.00 84.44 101 LYS A C 1
ATOM 863 O O . LYS A 1 101 ? -2.654 17.915 14.525 1.00 84.44 101 LYS A O 1
ATOM 868 N N . GLY A 1 102 ? -0.809 16.711 14.047 1.00 73.19 102 GLY A N 1
ATOM 869 C CA . GLY A 1 102 ? 0.170 17.737 14.414 1.00 73.19 102 GLY A CA 1
ATOM 870 C C . GLY A 1 102 ? 0.056 19.002 13.559 1.00 73.19 102 GLY A C 1
ATOM 871 O O . GLY A 1 102 ? 0.064 20.107 14.104 1.00 73.19 102 GLY A O 1
ATOM 872 N N . GLU A 1 103 ? -0.145 18.851 12.248 1.00 66.06 103 GLU A N 1
ATOM 873 C CA . GLU A 1 103 ? -0.338 19.975 11.318 1.00 66.06 103 GLU A CA 1
ATOM 874 C C . GLU A 1 103 ? -1.650 20.735 11.574 1.00 66.06 103 GLU A C 1
ATOM 876 O O . GLU A 1 103 ? -1.675 21.966 11.554 1.00 66.06 103 GLU A O 1
ATOM 881 N N . LYS A 1 104 ? -2.739 20.031 11.910 1.00 60.16 104 LYS A N 1
ATOM 882 C CA . LYS A 1 104 ? -4.039 20.660 12.220 1.00 60.16 104 LYS A CA 1
ATOM 883 C C . LYS A 1 104 ? -4.046 21.452 13.532 1.00 60.16 104 LYS A C 1
ATOM 885 O O . LYS A 1 104 ? -4.881 22.341 13.691 1.00 60.16 104 LYS A O 1
ATOM 890 N N . ASN A 1 105 ? -3.136 21.152 14.459 1.00 55.47 105 ASN A N 1
ATOM 891 C CA . ASN A 1 105 ? -3.040 21.835 15.752 1.00 55.47 105 ASN A CA 1
ATOM 892 C C . ASN A 1 105 ? -2.167 23.103 15.724 1.00 55.47 105 ASN A C 1
ATOM 894 O O . ASN A 1 105 ? -2.345 23.955 16.586 1.00 55.47 105 ASN A O 1
ATOM 898 N N . HIS A 1 106 ? -1.274 23.258 14.739 1.00 50.69 106 HIS A N 1
ATOM 899 C CA . HIS A 1 106 ? -0.422 24.452 14.581 1.00 50.69 106 HIS A CA 1
ATOM 900 C C . HIS A 1 106 ? -1.002 25.500 13.612 1.00 50.69 106 HIS A C 1
ATOM 902 O O . HIS A 1 106 ? -0.417 26.564 13.433 1.00 50.69 106 HIS A O 1
ATOM 908 N N . GLY A 1 107 ? -2.144 25.208 12.981 1.00 47.41 107 GLY A N 1
ATOM 909 C CA . GLY A 1 107 ? -2.859 26.112 12.072 1.00 47.41 107 GLY A CA 1
ATOM 910 C C . GLY A 1 107 ? -4.023 26.884 12.707 1.00 47.41 107 GLY A C 1
ATOM 911 O O . GLY A 1 107 ? -4.935 27.272 11.977 1.00 47.41 107 GLY A O 1
ATOM 912 N N . LYS A 1 108 ? -4.042 27.052 14.037 1.00 38.06 108 LYS A N 1
ATOM 913 C CA . LYS A 1 108 ? -5.042 27.846 14.772 1.00 38.06 108 LYS A CA 1
ATOM 914 C C . LYS A 1 108 ? -4.410 29.037 15.470 1.00 38.06 108 LYS A C 1
ATOM 916 O O . LYS A 1 108 ? -3.336 28.843 16.075 1.00 38.06 108 LYS A O 1
#

Organism: NCBI:txid1096246

Secondary structure (DSSP, 8-state):
--HHHHHHHHHHHHHHHHHHHHHTS-HHHHHHTHHHHHHHHHHHHHHHH-TT--HHHHHHHHH-SSHHHHHHHHHHH-TT---SSHHHHHHHHHHHHHHHHHHHHH--

Sequence (108 aa):
MNIREKALKKVDGEYNEFRDRILGMKSAEIWERSRRIQFYCYIWEYFEYNKKIGSSVLEYTAALNHPVQIMWNFYLKNENCHCDTWEEITALIHTMMEAEKGEKNHGK